Protein AF-A0A1S9BSD8-F1 (afdb_monomer_lite)

pLDDT: mean 82.84, std 21.14, range [33.5, 98.31]

Structure (mmCIF, N/CA/C/O backbone):
data_AF-A0A1S9BSD8-F1
#
_entry.id   AF-A0A1S9BSD8-F1
#
loop_
_atom_site.group_PDB
_atom_site.id
_atom_site.type_symbol
_atom_site.label_atom_id
_atom_site.label_alt_id
_atom_site.label_comp_id
_atom_site.label_asym_id
_atom_site.label_entity_id
_atom_site.label_seq_id
_atom_site.pdbx_PDB_ins_code
_atom_site.Cartn_x
_atom_site.Cartn_y
_atom_site.Cartn_z
_atom_site.occupancy
_atom_site.B_iso_or_equiv
_atom_site.auth_seq_id
_atom_site.auth_comp_id
_atom_site.auth_asym_id
_atom_site.auth_atom_id
_atom_site.pdbx_PDB_model_num
ATOM 1 N N . MET A 1 1 ? 24.589 20.020 -10.979 1.00 35.72 1 MET A N 1
ATOM 2 C CA . MET A 1 1 ? 25.100 19.197 -9.862 1.00 35.72 1 MET A CA 1
ATOM 3 C C . MET A 1 1 ? 24.797 17.749 -10.210 1.00 35.72 1 MET A C 1
ATOM 5 O O . MET A 1 1 ? 23.633 17.446 -10.422 1.00 35.72 1 MET A O 1
ATOM 9 N N . HIS A 1 2 ? 25.814 16.905 -10.386 1.00 33.50 2 HIS A N 1
ATOM 10 C CA . HIS A 1 2 ? 25.632 15.487 -10.717 1.00 33.50 2 HIS A CA 1
ATOM 11 C C . HIS A 1 2 ? 25.759 14.676 -9.427 1.00 33.50 2 HIS A C 1
ATOM 13 O O . HIS A 1 2 ? 26.800 14.748 -8.777 1.00 33.50 2 HIS A O 1
ATOM 19 N N . ILE A 1 3 ? 24.707 13.951 -9.049 1.00 39.62 3 ILE A N 1
ATOM 20 C CA . ILE A 1 3 ? 24.775 12.957 -7.974 1.00 39.62 3 ILE A CA 1
ATOM 21 C C . ILE A 1 3 ? 25.165 11.635 -8.651 1.00 39.62 3 ILE A C 1
ATOM 23 O O . ILE A 1 3 ? 24.381 11.145 -9.465 1.00 39.62 3 ILE A O 1
ATOM 27 N N . PRO A 1 4 ? 26.368 11.089 -8.402 1.00 44.88 4 PRO A N 1
ATOM 28 C CA . PRO A 1 4 ? 26.788 9.834 -9.014 1.00 44.88 4 PRO A CA 1
ATOM 29 C C . PRO A 1 4 ? 25.992 8.657 -8.436 1.00 44.88 4 PRO A C 1
ATOM 31 O O . PRO A 1 4 ? 25.572 8.686 -7.279 1.00 44.88 4 PRO A O 1
ATOM 34 N N . ASN A 1 5 ? 25.821 7.596 -9.229 1.00 43.22 5 ASN A N 1
ATOM 35 C CA . ASN A 1 5 ? 25.147 6.375 -8.784 1.00 43.22 5 ASN A CA 1
ATOM 36 C C . ASN A 1 5 ? 25.907 5.721 -7.618 1.00 43.22 5 ASN A C 1
ATOM 38 O O . ASN A 1 5 ? 26.936 5.076 -7.820 1.00 43.22 5 ASN A O 1
ATOM 42 N N . LEU A 1 6 ? 25.347 5.833 -6.411 1.00 44.12 6 LEU A N 1
ATOM 43 C CA . LEU A 1 6 ? 25.878 5.294 -5.150 1.00 44.12 6 LEU A CA 1
ATOM 44 C C . LEU A 1 6 ? 25.806 3.756 -5.023 1.00 44.12 6 LEU A C 1
ATOM 46 O O . LEU A 1 6 ? 26.025 3.211 -3.947 1.00 44.12 6 LEU A O 1
ATOM 50 N N . PHE A 1 7 ? 25.546 3.054 -6.127 1.00 45.97 7 PHE A N 1
ATOM 51 C CA . PHE A 1 7 ? 25.463 1.597 -6.210 1.00 45.97 7 PHE A CA 1
ATOM 52 C C . PHE A 1 7 ? 26.581 1.033 -7.094 1.00 45.97 7 PHE A C 1
ATOM 54 O O . PHE A 1 7 ? 26.343 0.497 -8.177 1.00 45.97 7 PHE A O 1
ATOM 61 N N . HIS A 1 8 ? 27.824 1.151 -6.622 1.00 45.81 8 HIS A N 1
ATOM 62 C CA . HIS A 1 8 ? 28.868 0.206 -7.021 1.00 45.81 8 HIS A CA 1
ATOM 63 C C . HIS A 1 8 ? 28.724 -1.074 -6.188 1.00 45.81 8 HIS A C 1
ATOM 65 O O . HIS A 1 8 ? 28.417 -1.023 -5.001 1.00 45.81 8 HIS A O 1
ATOM 71 N N . ARG A 1 9 ? 28.876 -2.225 -6.848 1.00 64.06 9 ARG A N 1
ATOM 72 C CA . ARG A 1 9 ? 28.639 -3.555 -6.269 1.00 64.06 9 ARG 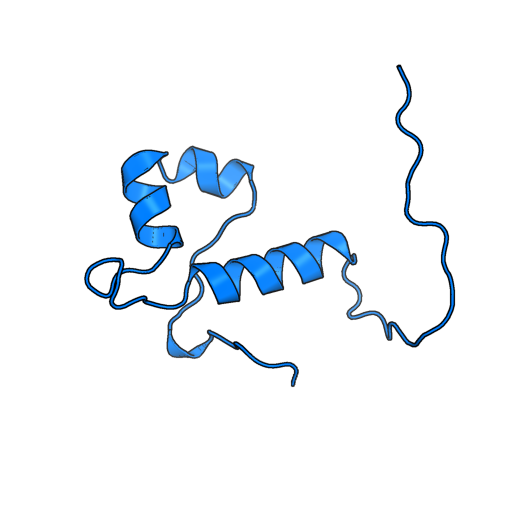A CA 1
ATOM 73 C C . ARG A 1 9 ? 29.749 -3.955 -5.301 1.00 64.06 9 ARG A C 1
ATOM 75 O O . ARG A 1 9 ? 30.906 -3.922 -5.706 1.00 64.06 9 ARG A O 1
ATOM 82 N N . GLU A 1 10 ? 29.381 -4.553 -4.170 1.00 45.41 10 GLU A N 1
ATOM 83 C CA . GLU A 1 10 ? 30.187 -5.600 -3.530 1.00 45.41 10 GLU A CA 1
ATOM 84 C C . GLU A 1 10 ? 29.306 -6.801 -3.129 1.00 45.41 10 GLU A C 1
ATOM 86 O O . GLU A 1 10 ? 28.164 -6.639 -2.713 1.00 45.41 10 GLU A O 1
ATOM 91 N N . SER A 1 11 ? 29.852 -8.004 -3.345 1.00 44.12 11 SER A N 1
ATOM 92 C CA . SER A 1 11 ? 29.460 -9.327 -2.814 1.00 44.12 11 SER A CA 1
ATOM 93 C C . SER A 1 11 ? 27.986 -9.632 -2.451 1.00 44.12 11 SER A C 1
ATOM 95 O O . SER A 1 11 ? 27.535 -9.293 -1.360 1.00 44.12 11 SER A O 1
ATOM 97 N N . GLY A 1 12 ? 27.331 -10.496 -3.247 1.00 45.31 12 GLY A N 1
ATOM 98 C CA . GLY A 1 12 ? 26.311 -11.429 -2.726 1.00 45.31 12 GLY A CA 1
ATOM 99 C C . GLY A 1 12 ? 25.013 -11.573 -3.532 1.00 45.31 12 GLY A C 1
ATOM 100 O O . GLY A 1 12 ? 24.060 -10.855 -3.276 1.00 45.31 12 GLY A O 1
ATOM 101 N N . LEU A 1 13 ? 24.976 -12.554 -4.445 1.00 43.50 13 LEU A N 1
ATOM 102 C CA . LEU A 1 13 ? 23.776 -13.247 -4.959 1.00 43.50 13 LEU A CA 1
ATOM 103 C C . LEU A 1 13 ? 22.469 -12.425 -5.090 1.00 43.50 13 LEU A C 1
ATOM 105 O O . LEU A 1 13 ? 21.528 -12.613 -4.323 1.00 43.50 13 LEU A O 1
ATOM 109 N N . TYR A 1 14 ? 22.372 -11.610 -6.142 1.00 52.38 14 TYR A N 1
ATOM 110 C CA . TYR A 1 14 ? 21.078 -11.224 -6.716 1.00 52.38 14 TYR A CA 1
ATOM 111 C C . TYR A 1 14 ? 20.874 -12.033 -8.003 1.00 52.38 14 TYR A C 1
ATOM 113 O O . TYR A 1 14 ? 21.374 -11.652 -9.063 1.00 52.38 14 TYR A O 1
ATOM 121 N N . GLU A 1 15 ? 20.206 -13.184 -7.882 1.00 53.34 15 GLU A N 1
ATOM 122 C CA . GLU A 1 15 ? 19.615 -13.910 -9.016 1.00 53.34 15 GLU A CA 1
ATOM 123 C C . GLU A 1 15 ? 18.493 -13.023 -9.582 1.00 53.34 15 GLU A C 1
ATOM 125 O O . GLU A 1 15 ? 17.510 -12.783 -8.877 1.00 53.34 15 GLU A O 1
ATOM 130 N N . PRO A 1 16 ? 18.632 -12.456 -10.793 1.00 53.62 16 PRO A N 1
ATOM 131 C CA . PRO A 1 16 ? 17.716 -11.422 -11.241 1.00 53.62 16 PRO A CA 1
ATOM 132 C C . PRO A 1 16 ? 16.372 -12.022 -11.657 1.00 53.62 16 PRO A C 1
ATOM 134 O O . PRO A 1 16 ? 16.290 -12.823 -12.587 1.00 53.62 16 PRO A O 1
ATOM 137 N N . SER A 1 17 ? 15.304 -11.502 -11.057 1.00 55.44 17 SER A N 1
ATOM 138 C CA . SER A 1 17 ? 13.887 -11.701 -11.405 1.00 55.44 17 SER A CA 1
ATOM 139 C C . SER A 1 17 ? 13.519 -11.327 -12.858 1.00 55.44 17 SER A C 1
ATOM 141 O O . SER A 1 17 ? 12.371 -11.470 -13.273 1.00 55.44 17 SER A O 1
ATOM 143 N N . GLY A 1 18 ? 14.478 -10.804 -13.631 1.00 62.47 18 GLY A N 1
ATOM 144 C CA . GLY A 1 18 ? 14.276 -10.098 -14.897 1.00 62.47 18 GLY A CA 1
ATOM 145 C C . GLY A 1 18 ? 13.896 -8.622 -14.719 1.00 62.47 18 GLY A C 1
ATOM 146 O O . GLY A 1 18 ? 13.854 -7.888 -15.705 1.00 62.47 18 GLY A O 1
ATOM 147 N N . ILE A 1 19 ? 13.652 -8.183 -13.481 1.00 64.38 19 ILE A N 1
ATOM 148 C CA . ILE A 1 19 ? 13.213 -6.833 -13.112 1.00 64.38 19 ILE A CA 1
ATOM 149 C C . ILE A 1 19 ? 14.396 -6.063 -12.483 1.00 64.38 19 ILE A C 1
ATOM 151 O O . ILE A 1 19 ? 15.438 -6.655 -12.186 1.00 64.38 19 ILE A O 1
ATOM 155 N N . SER A 1 20 ? 14.311 -4.733 -12.341 1.00 84.81 20 SER A N 1
ATOM 156 C CA . SER A 1 20 ? 15.408 -3.962 -11.742 1.00 84.81 20 SER A CA 1
ATOM 157 C C . SER A 1 20 ? 15.336 -3.957 -10.206 1.00 84.81 20 SER A C 1
ATOM 159 O O . SER A 1 20 ? 14.240 -4.015 -9.642 1.00 84.81 20 SER A O 1
ATOM 161 N N . PRO A 1 21 ? 16.469 -3.755 -9.501 1.00 88.50 21 PRO A N 1
ATOM 162 C CA . PRO A 1 21 ? 16.467 -3.626 -8.042 1.00 88.50 21 PRO A CA 1
ATOM 163 C C . PRO A 1 21 ? 15.578 -2.489 -7.512 1.00 88.50 21 PRO A C 1
ATOM 165 O O . PRO A 1 21 ? 15.121 -2.544 -6.373 1.00 88.50 21 PRO A O 1
ATOM 168 N N . GLN A 1 22 ? 15.306 -1.454 -8.318 1.00 89.50 22 GLN A N 1
ATOM 169 C CA . GLN A 1 22 ? 14.382 -0.383 -7.937 1.00 89.50 22 GLN A CA 1
ATOM 170 C C . GLN A 1 22 ? 12.919 -0.848 -7.989 1.00 89.50 22 GLN A C 1
ATOM 172 O O . GLN A 1 22 ? 12.108 -0.404 -7.173 1.00 89.50 22 GLN A O 1
ATOM 177 N N . ASP A 1 23 ? 12.576 -1.752 -8.903 1.00 90.25 23 ASP A N 1
ATOM 178 C CA . ASP A 1 23 ? 11.225 -2.297 -9.039 1.00 90.25 23 ASP A CA 1
ATOM 179 C C . ASP A 1 23 ? 10.938 -3.319 -7.932 1.00 90.25 23 ASP A C 1
ATOM 181 O O . ASP A 1 23 ? 9.887 -3.247 -7.298 1.00 90.25 23 ASP A O 1
ATOM 185 N N . ASP A 1 24 ? 11.903 -4.190 -7.610 1.00 89.38 24 ASP A N 1
ATOM 186 C CA . ASP A 1 24 ? 11.825 -5.108 -6.460 1.00 89.38 24 ASP A CA 1
ATOM 187 C C . ASP A 1 24 ? 11.685 -4.344 -5.129 1.00 89.38 24 ASP A C 1
ATOM 189 O O . ASP A 1 24 ? 10.832 -4.675 -4.302 1.00 89.38 24 ASP A O 1
ATOM 193 N N . VAL A 1 25 ? 12.445 -3.256 -4.939 1.00 90.81 25 VAL A N 1
ATOM 194 C CA . VAL A 1 25 ? 12.282 -2.360 -3.778 1.00 90.81 25 VAL A CA 1
ATOM 195 C C . VAL A 1 25 ? 10.903 -1.690 -3.767 1.00 90.81 25 VAL A C 1
ATOM 197 O O . VAL A 1 25 ? 10.297 -1.562 -2.702 1.00 90.81 25 VAL A O 1
ATOM 200 N N . THR A 1 26 ? 10.372 -1.297 -4.926 1.00 93.94 26 THR A N 1
ATOM 201 C CA . THR A 1 26 ? 9.025 -0.704 -5.033 1.00 93.94 26 THR A CA 1
ATOM 202 C C . THR A 1 26 ? 7.944 -1.727 -4.671 1.00 93.94 26 THR A C 1
ATOM 204 O O . THR A 1 26 ? 7.040 -1.415 -3.894 1.00 93.94 26 THR A O 1
ATOM 207 N N . LEU A 1 27 ? 8.072 -2.970 -5.143 1.00 93.44 27 LEU A N 1
ATOM 208 C CA . LEU A 1 27 ? 7.186 -4.089 -4.812 1.00 93.44 27 LEU A CA 1
ATOM 209 C C . LEU A 1 27 ? 7.208 -4.403 -3.307 1.00 93.44 27 LEU A C 1
ATOM 211 O O . LEU A 1 27 ? 6.154 -4.433 -2.670 1.00 93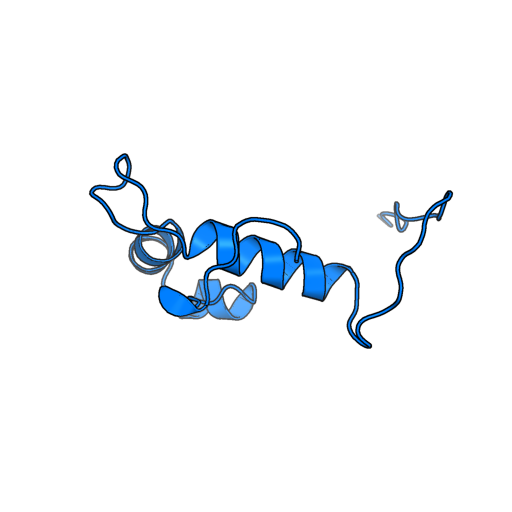.44 27 LEU A O 1
ATOM 215 N N . MET A 1 28 ? 8.398 -4.535 -2.711 1.00 93.62 28 MET A N 1
ATOM 216 C CA . MET A 1 28 ? 8.580 -4.716 -1.264 1.00 93.62 28 MET A CA 1
ATOM 217 C C . MET A 1 28 ? 7.885 -3.604 -0.460 1.00 93.62 28 MET A C 1
ATOM 219 O O . MET A 1 28 ? 7.157 -3.882 0.497 1.00 93.62 28 MET A O 1
ATOM 223 N N . MET A 1 29 ? 8.066 -2.342 -0.858 1.00 95.50 29 MET A N 1
ATOM 224 C CA . MET A 1 29 ? 7.426 -1.201 -0.196 1.00 95.50 29 MET A CA 1
ATOM 225 C C . MET A 1 29 ? 5.900 -1.215 -0.364 1.00 95.50 29 MET A C 1
ATOM 227 O O . MET A 1 29 ? 5.189 -0.874 0.583 1.00 95.50 29 MET A O 1
ATOM 231 N N . ASN A 1 30 ? 5.381 -1.664 -1.510 1.00 97.06 30 ASN A N 1
ATOM 232 C CA . ASN A 1 30 ? 3.944 -1.827 -1.732 1.00 97.06 30 ASN A CA 1
ATOM 233 C C . ASN A 1 30 ? 3.344 -2.947 -0.858 1.00 97.06 30 ASN A C 1
ATOM 235 O O . ASN A 1 30 ? 2.278 -2.726 -0.280 1.00 97.06 30 ASN A O 1
ATOM 239 N N . HIS A 1 31 ? 4.026 -4.080 -0.629 1.00 96.81 31 HIS A N 1
ATOM 240 C CA . HIS A 1 31 ? 3.567 -5.084 0.353 1.00 96.81 31 HIS A CA 1
ATOM 241 C C . HIS A 1 31 ? 3.550 -4.500 1.779 1.00 96.81 31 HIS A C 1
ATOM 243 O O . HIS A 1 31 ? 2.526 -4.550 2.467 1.00 96.81 31 HIS A O 1
ATOM 249 N N . ILE A 1 32 ? 4.649 -3.865 2.208 1.00 96.69 32 ILE A N 1
ATOM 250 C CA . ILE A 1 32 ? 4.787 -3.255 3.546 1.00 96.69 32 ILE A CA 1
ATOM 251 C C . ILE A 1 32 ? 3.707 -2.190 3.801 1.00 96.69 32 ILE A C 1
ATOM 253 O O . ILE A 1 32 ? 3.159 -2.114 4.908 1.00 96.69 32 ILE A O 1
ATOM 257 N N . ASN A 1 33 ? 3.389 -1.368 2.798 1.00 97.69 33 ASN A N 1
ATOM 258 C CA . ASN A 1 33 ? 2.406 -0.286 2.900 1.00 97.69 33 ASN A CA 1
ATOM 259 C C . ASN A 1 33 ? 0.960 -0.727 2.638 1.00 97.69 33 ASN A C 1
ATOM 261 O O . ASN A 1 33 ? 0.040 0.013 2.987 1.00 97.69 33 ASN A O 1
ATOM 265 N N . SER A 1 34 ? 0.739 -1.927 2.101 1.00 98.06 34 SER A N 1
ATOM 266 C CA . SER A 1 34 ? -0.599 -2.520 1.964 1.00 98.06 34 SER A CA 1
ATOM 267 C C . SER A 1 34 ? -1.057 -3.258 3.222 1.00 98.06 34 SER A C 1
ATOM 269 O O . SER A 1 34 ? -2.258 -3.428 3.416 1.00 98.06 34 SER A O 1
ATOM 271 N N . TYR A 1 35 ? -0.139 -3.631 4.121 1.00 97.50 35 TYR A N 1
ATOM 272 C CA . TYR A 1 35 ? -0.481 -4.319 5.367 1.00 97.50 35 TYR A CA 1
ATOM 273 C C . TYR A 1 35 ? -1.229 -3.419 6.383 1.00 97.50 35 TYR A C 1
ATOM 275 O O . TYR A 1 35 ? -0.703 -2.361 6.758 1.00 97.50 35 TYR A O 1
ATOM 283 N N . PRO A 1 36 ? -2.411 -3.837 6.887 1.00 97.00 36 PRO A N 1
ATOM 284 C CA . PRO A 1 36 ? -3.170 -3.133 7.927 1.00 97.00 36 PRO A CA 1
ATOM 285 C C . PRO A 1 36 ? -2.427 -2.956 9.258 1.00 97.00 36 PRO A C 1
ATOM 287 O O . PRO A 1 36 ? -1.703 -3.842 9.712 1.00 97.00 36 PRO A O 1
ATOM 290 N N . ARG A 1 37 ? -2.635 -1.826 9.950 1.00 97.25 37 ARG A N 1
ATOM 291 C CA . ARG A 1 37 ? -1.955 -1.520 11.224 1.00 97.25 37 ARG A CA 1
ATOM 292 C C . ARG A 1 37 ? -2.948 -1.056 12.289 1.00 97.25 37 ARG A C 1
ATOM 294 O O . ARG A 1 37 ? -3.698 -0.108 12.077 1.00 97.25 37 ARG A O 1
ATOM 301 N N . LYS A 1 38 ? -2.911 -1.669 13.481 1.00 97.75 38 LYS A N 1
ATOM 302 C CA . LYS A 1 38 ? -3.788 -1.304 14.618 1.00 97.75 38 LYS A CA 1
ATOM 303 C C . LYS A 1 38 ? -3.673 0.176 15.011 1.00 97.75 38 LYS A C 1
ATOM 305 O O . LYS A 1 38 ? -4.673 0.798 15.345 1.00 97.75 38 LYS A O 1
ATOM 310 N N . SER A 1 39 ? -2.472 0.750 14.912 1.00 98.12 39 SER A N 1
ATOM 311 C CA . SER A 1 39 ? -2.199 2.176 15.148 1.00 98.12 39 SER A CA 1
ATOM 312 C C . SER A 1 39 ? -2.807 3.122 14.102 1.00 98.12 39 SER A C 1
ATOM 314 O O . SER A 1 39 ? -2.909 4.314 14.364 1.00 98.12 39 SER A O 1
ATOM 316 N N . LEU A 1 40 ? -3.231 2.603 12.946 1.00 97.88 40 LEU A N 1
ATOM 317 C CA . LEU A 1 40 ? -3.942 3.328 11.889 1.00 97.88 40 LEU A CA 1
ATOM 318 C C . LEU A 1 40 ? -5.433 2.936 11.860 1.00 97.88 40 LEU A C 1
ATOM 320 O O . LEU A 1 40 ? -6.039 2.868 10.798 1.00 97.88 40 LEU A O 1
ATOM 324 N N . ASN A 1 41 ? -6.022 2.602 13.015 1.00 97.44 41 ASN A N 1
ATOM 325 C CA . ASN A 1 41 ? -7.403 2.109 13.133 1.00 97.44 41 ASN A CA 1
ATOM 326 C C . ASN A 1 41 ? -7.700 0.859 12.267 1.00 97.44 41 ASN A C 1
ATOM 328 O O . ASN A 1 41 ? -8.808 0.672 11.775 1.00 97.44 41 ASN A O 1
ATOM 332 N N . ASN A 1 42 ? -6.700 -0.012 12.089 1.00 97.19 42 ASN A N 1
ATOM 333 C CA . ASN A 1 42 ? -6.722 -1.179 11.194 1.00 97.19 42 ASN A CA 1
ATOM 334 C C . ASN A 1 42 ? -6.780 -0.856 9.689 1.00 97.19 42 ASN A C 1
ATOM 336 O O . ASN A 1 42 ? -7.019 -1.762 8.897 1.00 97.19 42 ASN A O 1
ATOM 340 N N . HIS A 1 43 ? -6.481 0.378 9.281 1.00 97.69 43 HIS A N 1
ATOM 341 C CA . HIS A 1 43 ? -6.169 0.702 7.888 1.00 97.69 43 HIS A CA 1
ATOM 342 C C . HIS A 1 43 ? -4.705 0.418 7.547 1.00 97.69 43 HIS A C 1
ATOM 344 O O . HIS A 1 43 ? -3.848 0.294 8.433 1.00 97.69 43 HIS A O 1
ATOM 350 N N . SER A 1 44 ? -4.399 0.318 6.255 1.00 98.12 44 SER A N 1
ATOM 351 C CA . SER A 1 44 ? -3.015 0.268 5.776 1.00 98.12 44 SER A CA 1
ATOM 352 C C . SER A 1 44 ? -2.439 1.675 5.540 1.00 98.12 44 SER A C 1
ATOM 354 O O . SER A 1 44 ? -3.191 2.625 5.302 1.00 98.12 44 SER A O 1
ATOM 356 N N . PRO A 1 45 ? -1.103 1.850 5.571 1.00 98.31 45 PRO A N 1
ATOM 357 C CA . PRO A 1 45 ? -0.470 3.104 5.163 1.00 98.31 45 PRO A CA 1
ATOM 358 C C . PRO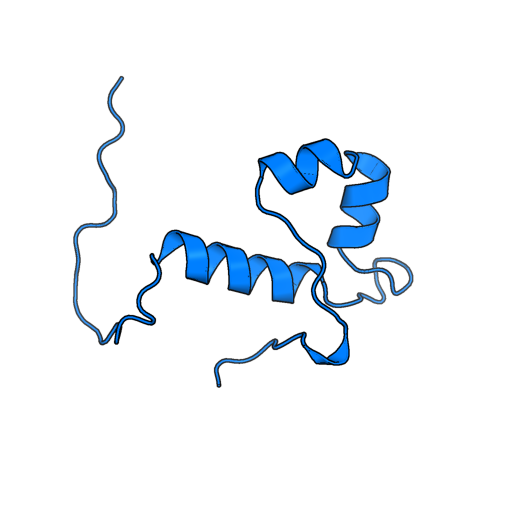 A 1 45 ? -0.882 3.580 3.769 1.00 98.31 45 PRO A C 1
ATOM 360 O O . PRO A 1 45 ? -1.012 4.784 3.574 1.00 98.31 45 PRO A O 1
ATOM 363 N N . TYR A 1 46 ? -1.118 2.663 2.822 1.00 98.31 46 TYR A N 1
ATOM 364 C CA . TYR A 1 46 ? -1.615 3.010 1.491 1.00 98.31 46 TYR A CA 1
ATOM 365 C C . TYR A 1 46 ? -2.986 3.691 1.563 1.00 98.31 46 TYR A C 1
ATOM 367 O O . TYR A 1 46 ? -3.168 4.740 0.958 1.00 98.31 46 TYR A O 1
ATOM 375 N N . GLU A 1 47 ? -3.937 3.142 2.324 1.00 98.06 47 GLU A N 1
ATOM 376 C CA . GLU A 1 47 ? -5.285 3.720 2.467 1.00 98.06 47 GLU A CA 1
ATOM 377 C C . GLU A 1 47 ? -5.236 5.114 3.105 1.00 98.06 47 GLU A C 1
ATOM 379 O O . GLU A 1 47 ? -5.877 6.051 2.624 1.00 98.06 47 GLU A O 1
ATOM 384 N N . VAL A 1 48 ? -4.415 5.277 4.148 1.00 98.31 48 VAL A N 1
ATOM 385 C CA . VAL A 1 48 ? -4.200 6.575 4.806 1.00 98.31 48 VAL A CA 1
ATOM 386 C C . VAL A 1 48 ? -3.535 7.574 3.849 1.00 98.31 48 VAL A C 1
ATOM 388 O O . VAL A 1 48 ? -3.947 8.731 3.783 1.00 98.31 48 VAL A O 1
ATOM 391 N N . ALA A 1 49 ? -2.551 7.144 3.056 1.00 97.94 49 ALA A N 1
ATOM 392 C CA . ALA A 1 49 ? -1.902 7.993 2.059 1.00 97.94 49 ALA A CA 1
ATOM 393 C C . ALA A 1 49 ? -2.829 8.339 0.878 1.00 97.94 49 ALA A C 1
ATOM 395 O O . ALA A 1 49 ? -2.771 9.460 0.378 1.00 97.94 49 ALA A O 1
ATOM 396 N N . GLN A 1 50 ? -3.716 7.432 0.458 1.00 98.06 50 GLN A N 1
ATOM 397 C CA . GLN A 1 50 ? -4.689 7.667 -0.616 1.00 98.06 50 GLN A CA 1
ATOM 398 C C . GLN A 1 50 ? -5.703 8.741 -0.205 1.00 98.06 50 GLN A C 1
ATOM 400 O O . GLN A 1 50 ? -6.020 9.615 -1.011 1.00 98.06 50 GLN A O 1
ATOM 405 N N . LEU A 1 51 ? -6.140 8.727 1.061 1.00 97.69 51 LEU A N 1
ATOM 406 C CA . LEU A 1 51 ? -7.012 9.751 1.643 1.00 97.69 51 LEU A CA 1
ATOM 407 C C . LEU A 1 51 ? -6.328 11.126 1.761 1.00 97.69 51 LEU A C 1
ATOM 409 O O . LEU A 1 51 ? -6.981 12.146 1.557 1.00 97.69 51 LEU A O 1
ATOM 413 N N . LEU A 1 52 ? -5.034 11.164 2.097 1.00 98.06 52 LEU A N 1
ATOM 414 C CA . LEU A 1 52 ? -4.299 12.411 2.363 1.00 98.06 52 LEU A CA 1
ATOM 415 C C . LEU A 1 52 ? -3.661 13.053 1.120 1.00 98.06 52 LEU A C 1
ATOM 417 O O . LEU A 1 52 ? -3.527 14.274 1.076 1.00 98.06 52 LEU A O 1
ATOM 421 N N . LEU A 1 53 ? -3.229 12.252 0.140 1.00 97.38 53 LEU A N 1
ATOM 422 C CA . LEU A 1 53 ? -2.427 12.698 -1.014 1.00 97.38 53 LEU A CA 1
ATOM 423 C C . LEU A 1 53 ? -3.133 12.494 -2.364 1.00 97.38 53 LEU A C 1
ATOM 425 O O . LEU A 1 53 ? -2.722 13.073 -3.368 1.00 97.38 53 LEU A O 1
ATOM 429 N N . GLY A 1 54 ? -4.193 11.683 -2.398 1.00 97.12 54 GLY A N 1
ATOM 430 C CA . GLY A 1 54 ? -4.917 11.334 -3.615 1.00 97.12 54 GLY A CA 1
ATOM 431 C C . GLY A 1 54 ? -4.236 10.245 -4.451 1.00 97.12 54 GLY A C 1
ATOM 432 O O . GLY A 1 54 ? -3.014 10.149 -4.569 1.00 97.12 54 GLY A O 1
ATOM 433 N N . GLU A 1 55 ? -5.058 9.414 -5.087 1.00 95.50 55 GLU A N 1
ATOM 434 C CA . GLU A 1 55 ? -4.611 8.242 -5.848 1.00 95.50 55 GLU A CA 1
ATOM 435 C C . GLU A 1 55 ? -3.703 8.588 -7.042 1.00 95.50 55 GLU A C 1
ATOM 437 O O . GLU A 1 55 ? -2.767 7.849 -7.341 1.00 95.50 55 GLU A O 1
ATOM 442 N N . THR A 1 56 ? -3.928 9.734 -7.694 1.00 97.00 56 THR A N 1
ATOM 443 C CA . THR A 1 56 ? -3.094 10.222 -8.806 1.00 97.00 56 THR A CA 1
ATOM 444 C C . THR A 1 56 ? -1.642 10.448 -8.381 1.00 97.00 56 THR A C 1
ATOM 446 O O . THR A 1 56 ? -0.730 10.118 -9.135 1.00 97.00 56 THR A O 1
ATOM 449 N N . PHE A 1 57 ? -1.415 10.963 -7.166 1.00 96.94 57 PHE A N 1
ATOM 450 C CA . PHE A 1 57 ? -0.069 11.158 -6.625 1.00 96.94 57 PHE A CA 1
ATOM 451 C C . PHE A 1 57 ? 0.604 9.814 -6.319 1.00 96.94 57 PHE A C 1
ATOM 453 O O . PHE A 1 57 ? 1.749 9.599 -6.709 1.00 96.94 57 PHE A O 1
ATOM 460 N N . LEU A 1 58 ? -0.120 8.877 -5.693 1.00 96.94 58 LEU A N 1
ATOM 461 C CA . LEU A 1 58 ? 0.405 7.535 -5.409 1.00 96.94 58 LEU A CA 1
ATOM 462 C C . LEU A 1 58 ? 0.799 6.791 -6.694 1.00 96.94 58 LEU A C 1
ATOM 464 O O . LEU A 1 58 ? 1.897 6.243 -6.770 1.00 96.94 58 LEU A O 1
ATOM 468 N N . LYS A 1 59 ? -0.048 6.846 -7.730 1.00 94.94 59 LYS A N 1
ATOM 469 C CA . LYS A 1 59 ? 0.231 6.248 -9.045 1.00 94.94 59 LYS A CA 1
ATOM 470 C C . LYS A 1 59 ? 1.465 6.852 -9.716 1.00 94.94 59 LYS A C 1
ATOM 472 O O . LYS A 1 59 ? 2.270 6.103 -10.255 1.00 94.94 59 LYS A O 1
ATOM 477 N N . ALA A 1 60 ? 1.658 8.171 -9.636 1.00 96.38 60 ALA A N 1
ATOM 478 C CA . ALA A 1 60 ? 2.855 8.834 -10.165 1.00 96.38 60 ALA A CA 1
ATOM 479 C C . ALA A 1 60 ? 4.158 8.420 -9.445 1.00 96.38 60 ALA A C 1
ATOM 481 O O . ALA A 1 60 ? 5.236 8.537 -10.021 1.00 96.38 60 ALA A O 1
ATOM 482 N N . MET A 1 61 ? 4.056 7.909 -8.213 1.00 94.50 61 MET A N 1
ATOM 483 C CA . MET A 1 61 ? 5.167 7.374 -7.415 1.00 94.50 61 MET A CA 1
ATOM 484 C C . MET A 1 61 ? 5.307 5.840 -7.507 1.00 94.50 61 MET A C 1
ATOM 486 O O . MET A 1 61 ? 6.077 5.257 -6.748 1.00 94.50 61 MET A O 1
ATOM 490 N N . ASN A 1 62 ? 4.568 5.173 -8.406 1.00 94.88 62 ASN A N 1
ATOM 491 C CA . ASN A 1 62 ? 4.467 3.707 -8.519 1.00 94.88 62 ASN A CA 1
ATOM 492 C C . ASN A 1 62 ? 3.982 2.994 -7.236 1.00 94.88 62 ASN A C 1
ATOM 494 O O . ASN A 1 62 ? 4.208 1.794 -7.048 1.00 94.88 62 ASN A O 1
ATOM 498 N N . PHE A 1 63 ? 3.278 3.709 -6.353 1.00 95.81 63 PHE A N 1
ATOM 499 C CA . PHE A 1 63 ? 2.675 3.118 -5.164 1.00 95.81 63 PHE A CA 1
ATOM 500 C C . PHE A 1 63 ? 1.310 2.507 -5.495 1.00 95.81 63 PHE A C 1
ATOM 502 O O . PHE A 1 63 ? 0.415 3.175 -6.025 1.00 95.81 63 PHE A O 1
ATOM 509 N N . SER A 1 64 ? 1.130 1.239 -5.133 1.00 96.00 64 SER A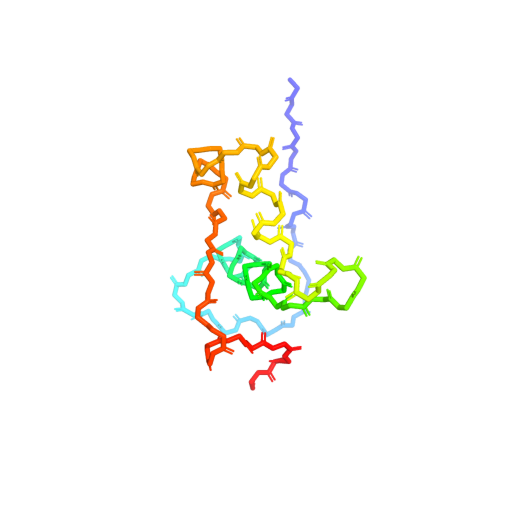 N 1
ATOM 510 C CA . SER A 1 64 ? -0.086 0.457 -5.372 1.00 96.00 64 SER A CA 1
ATOM 511 C C . SER A 1 64 ? -0.539 -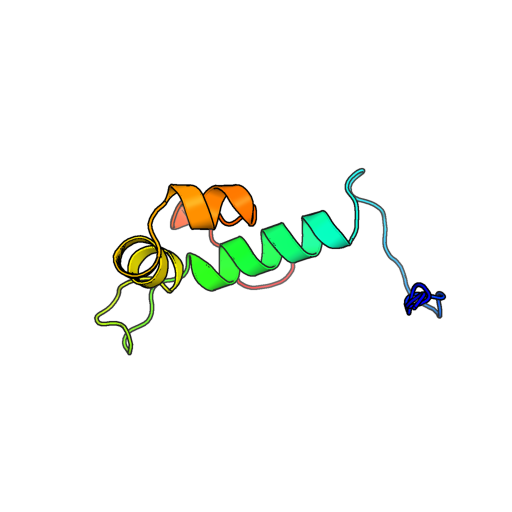0.279 -4.110 1.00 96.00 64 SER A C 1
ATOM 513 O O . SER A 1 64 ? 0.262 -0.596 -3.229 1.00 96.00 64 SER A O 1
ATOM 515 N N . LYS A 1 65 ? -1.847 -0.547 -4.022 1.00 96.75 65 LYS A N 1
ATOM 516 C CA . LYS A 1 65 ? -2.406 -1.428 -2.996 1.00 96.75 65 LYS A CA 1
ATOM 517 C C . LYS A 1 65 ? -2.341 -2.866 -3.492 1.00 96.75 65 LYS A C 1
ATOM 519 O O . LYS A 1 65 ? -2.888 -3.172 -4.548 1.00 96.75 65 LYS A O 1
ATOM 524 N N . ILE A 1 66 ? -1.718 -3.728 -2.705 1.00 97.12 66 ILE A N 1
ATOM 525 C CA . ILE A 1 66 ? -1.670 -5.172 -2.919 1.00 97.12 66 ILE A CA 1
ATOM 526 C C . ILE A 1 66 ? -2.850 -5.816 -2.159 1.00 97.12 66 ILE A C 1
ATOM 528 O O . ILE A 1 66 ? -3.119 -5.404 -1.021 1.00 97.12 66 ILE A O 1
ATOM 532 N N . PRO A 1 67 ? -3.591 -6.769 -2.763 1.00 96.06 67 PRO A N 1
ATOM 533 C CA . PRO A 1 67 ? -4.630 -7.555 -2.090 1.00 96.06 67 PRO A CA 1
ATOM 534 C C . PRO A 1 67 ? -4.133 -8.188 -0.786 1.00 96.06 67 PRO A C 1
ATOM 536 O O . PRO A 1 67 ? -2.973 -8.570 -0.677 1.00 96.06 67 PRO A O 1
ATOM 539 N N . ALA A 1 68 ? -4.989 -8.282 0.235 1.00 93.50 68 ALA A N 1
ATOM 540 C CA . ALA A 1 68 ? -4.562 -8.665 1.589 1.00 93.50 68 ALA A CA 1
ATOM 541 C C . ALA A 1 68 ? -4.014 -10.105 1.681 1.00 93.50 68 ALA A C 1
ATOM 543 O O . ALA A 1 68 ? -3.184 -10.400 2.539 1.00 93.50 68 ALA A O 1
ATOM 544 N N . ASP A 1 69 ? -4.473 -10.970 0.784 1.00 94.88 69 ASP A N 1
ATOM 545 C CA . ASP A 1 69 ? -4.039 -12.341 0.523 1.00 94.88 69 ASP A CA 1
ATOM 546 C C . ASP A 1 69 ? -2.718 -12.433 -0.270 1.00 94.88 69 ASP A C 1
ATOM 548 O O . ASP A 1 69 ? -2.012 -13.433 -0.166 1.00 94.88 69 ASP A O 1
ATOM 552 N N . GLU A 1 70 ? -2.328 -11.366 -0.971 1.00 94.81 70 GLU A N 1
ATOM 553 C CA . GLU A 1 70 ? -1.050 -11.222 -1.687 1.00 94.81 7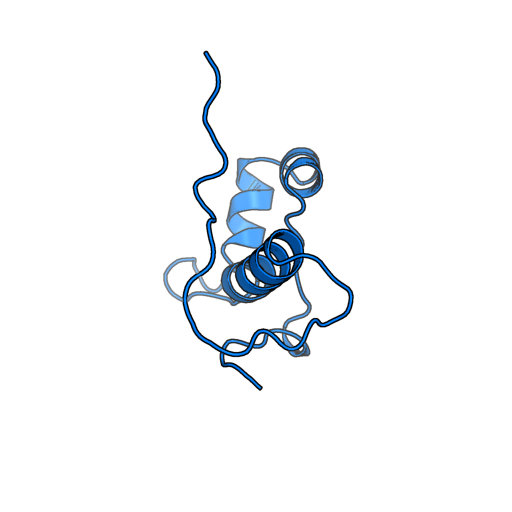0 GLU A CA 1
ATOM 554 C C . GLU A 1 70 ? 0.021 -10.456 -0.868 1.00 94.81 70 GLU A C 1
ATOM 556 O O . GLU A 1 70 ? 1.147 -10.245 -1.329 1.00 94.81 70 GLU A O 1
ATOM 561 N N . VAL A 1 71 ? -0.277 -10.009 0.363 1.00 93.94 71 VAL A N 1
ATOM 562 C CA . VAL A 1 71 ? 0.687 -9.263 1.200 1.00 93.94 71 VAL A CA 1
ATOM 563 C C . VAL A 1 71 ? 1.721 -10.193 1.847 1.00 93.94 71 VAL A C 1
ATOM 565 O O . VAL A 1 71 ? 1.508 -10.782 2.907 1.00 93.94 71 VAL A O 1
ATOM 568 N N . ILE A 1 72 ? 2.904 -10.246 1.235 1.00 93.69 72 ILE A N 1
ATOM 569 C CA . ILE A 1 72 ? 4.075 -10.978 1.720 1.00 93.69 72 ILE A CA 1
ATOM 570 C C . ILE A 1 72 ? 4.958 -10.044 2.572 1.00 93.69 72 ILE A C 1
ATOM 572 O O . ILE A 1 72 ? 5.498 -9.057 2.081 1.00 93.69 72 ILE A O 1
ATOM 576 N N . LEU A 1 73 ? 5.115 -10.352 3.869 1.00 89.69 73 LEU A N 1
ATOM 577 C CA . LEU A 1 73 ? 5.941 -9.580 4.826 1.00 89.69 73 LEU A CA 1
ATOM 578 C C . LEU A 1 73 ? 7.259 -10.264 5.235 1.00 89.69 73 LEU A C 1
ATOM 580 O O . LEU A 1 73 ? 7.929 -9.826 6.172 1.00 89.69 73 LEU A O 1
ATOM 584 N N . LYS A 1 74 ? 7.617 -11.367 4.582 1.00 85.06 74 LYS A N 1
ATOM 585 C CA . LYS A 1 74 ? 8.865 -12.110 4.796 1.00 85.06 74 LYS A CA 1
ATOM 586 C C . LYS A 1 74 ? 9.414 -12.522 3.429 1.00 85.06 74 LYS A C 1
ATOM 588 O O . LYS A 1 74 ? 8.593 -12.780 2.554 1.00 85.06 74 LYS A O 1
ATOM 593 N N . PRO A 1 75 ? 10.739 -12.623 3.240 1.00 73.69 75 PRO A N 1
ATOM 594 C CA . PRO A 1 75 ? 11.294 -13.293 2.067 1.00 73.69 75 PRO A CA 1
ATOM 595 C C . PRO A 1 75 ? 10.685 -14.691 1.891 1.00 73.69 75 PRO A C 1
ATOM 597 O O . PRO A 1 75 ? 10.358 -15.346 2.888 1.00 73.69 75 PRO A O 1
ATOM 600 N N . ILE A 1 76 ? 10.523 -15.092 0.629 1.00 59.78 76 ILE A N 1
ATOM 601 C CA . ILE A 1 76 ? 10.041 -16.415 0.207 1.00 59.78 76 ILE A CA 1
ATOM 602 C C . ILE A 1 76 ? 11.225 -17.385 0.128 1.00 59.78 76 ILE A C 1
ATOM 604 O O . ILE A 1 76 ? 12.301 -16.923 -0.313 1.00 59.78 76 ILE A O 1
#

Sequence (76 aa):
MHIPNLFHRESGLYEPSGISPQDDVTLMMNHINSYPRKSLNNHSPYEVAQLLLGETFLKAMNFSKIPADEVILKPI

Foldseek 3Di:
DDDDDPDDDDDDDDPDPVDDPVVVVLVLVLLQQLAFDVVVVRGGVVVVCCVVPNPVVCVVVVHDHDPPVRRDNDDD

Secondary structure (DSSP, 8-state):
----------S------SS-HHHHHHHHHHHHHHS--GGGTT--HHHHHHHHH-HHHHHHTT--PPPTTS---S--

Radius of gyration: 15.42 Å; chains: 1; bounding box: 38×36×30 Å